Protein AF-A0A7X6SA81-F1 (afdb_monomer)

Solvent-accessible surface area (backbone atoms only — not comparable to full-atom values): 3159 Å² total; per-residue (Å²): 139,89,86,81,89,65,97,52,54,43,98,58,82,69,46,76,50,76,52,97,93,43,80,46,74,50,73,42,67,53,91,72,80,85,80,81,75,90,80,87,84,134

pLDDT: mean 92.81, std 5.32, range [77.94, 98.38]

Foldseek 3Di:
DDDDDDPFFDPDDWDWDQDPNDIDIDTDGHDDPDPDDDDDDD

Secondary structure (DSSP, 8-state):
------TTB-SS--EEEEETTEEEEE-PBP-----PPPPP--

Structure (mmCIF, N/CA/C/O backbone):
data_AF-A0A7X6SA81-F1
#
_entry.id   AF-A0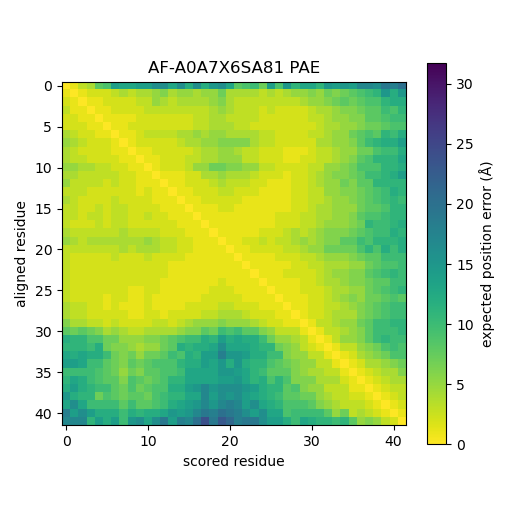A7X6SA81-F1
#
loop_
_atom_site.group_PDB
_atom_site.id
_atom_site.type_symbol
_atom_site.label_atom_id
_atom_site.label_alt_id
_atom_site.label_comp_id
_atom_site.label_asym_id
_atom_site.label_entity_id
_atom_site.label_seq_id
_atom_site.pdbx_PDB_ins_code
_atom_site.Cartn_x
_atom_site.Cartn_y
_atom_site.Cartn_z
_atom_site.occupancy
_atom_site.B_iso_or_equiv
_atom_site.auth_seq_id
_atom_site.auth_comp_id
_atom_site.auth_asym_id
_atom_site.auth_atom_id
_atom_site.pdbx_PDB_model_num
ATOM 1 N N . SER A 1 1 ? -9.434 -14.116 5.770 1.00 77.94 1 SER A N 1
ATOM 2 C CA . SER A 1 1 ? -8.336 -13.124 5.766 1.00 77.94 1 SER A CA 1
ATOM 3 C C . SER A 1 1 ? -8.290 -12.443 4.403 1.00 77.94 1 SER A C 1
ATOM 5 O O . SER A 1 1 ? -8.744 -13.041 3.434 1.00 77.94 1 SER A O 1
ATOM 7 N N . ARG A 1 2 ? -7.806 -11.195 4.314 1.00 92.12 2 ARG A N 1
ATOM 8 C CA . ARG A 1 2 ? -7.609 -10.478 3.040 1.00 92.12 2 ARG A CA 1
ATOM 9 C C . ARG A 1 2 ? -6.158 -10.013 2.961 1.00 92.12 2 ARG A C 1
ATOM 11 O O . ARG A 1 2 ? -5.673 -9.404 3.909 1.00 92.12 2 ARG A O 1
ATOM 18 N N . SER A 1 3 ? -5.499 -10.293 1.844 1.00 94.69 3 SER A N 1
ATOM 19 C CA . SER A 1 3 ? -4.093 -9.958 1.610 1.00 94.69 3 SER A CA 1
ATOM 20 C C . SER A 1 3 ? -3.944 -9.335 0.226 1.00 94.69 3 SER A C 1
ATOM 22 O O . SER A 1 3 ? -4.674 -9.698 -0.696 1.00 94.69 3 SER A O 1
ATOM 24 N N . LEU A 1 4 ? -3.019 -8.389 0.094 1.00 94.06 4 LEU A N 1
ATOM 25 C CA . LEU A 1 4 ? -2.680 -7.723 -1.160 1.00 94.06 4 LEU A CA 1
ATOM 26 C C . LEU A 1 4 ? -1.165 -7.532 -1.201 1.00 94.06 4 LEU A C 1
ATOM 28 O O . LEU A 1 4 ? -0.584 -7.041 -0.235 1.00 94.06 4 LEU A O 1
ATOM 32 N N . TYR A 1 5 ? -0.542 -7.924 -2.308 1.00 95.19 5 TYR A N 1
ATOM 33 C CA . TYR A 1 5 ? 0.871 -7.671 -2.559 1.00 95.19 5 TYR A CA 1
ATOM 34 C C . TYR A 1 5 ? 1.037 -6.313 -3.248 1.00 9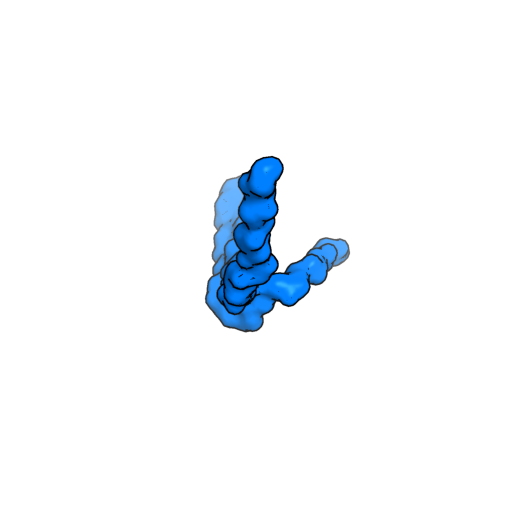5.19 5 TYR A C 1
ATOM 36 O O . TYR A 1 5 ? 0.318 -6.016 -4.201 1.00 95.19 5 TYR A O 1
ATOM 44 N N . LEU A 1 6 ? 1.971 -5.499 -2.756 1.00 94.62 6 LEU A N 1
ATOM 45 C CA . LEU A 1 6 ? 2.289 -4.171 -3.280 1.00 94.62 6 LEU A CA 1
ATOM 46 C C . LEU A 1 6 ? 3.787 -4.141 -3.608 1.00 94.62 6 LEU A C 1
ATOM 48 O O . LEU A 1 6 ? 4.610 -4.119 -2.695 1.00 94.62 6 LEU A O 1
ATOM 52 N N . ASP A 1 7 ? 4.136 -4.178 -4.896 1.00 93.75 7 ASP A N 1
ATOM 53 C CA . ASP A 1 7 ? 5.528 -4.270 -5.374 1.00 93.75 7 ASP A CA 1
ATOM 54 C C . ASP A 1 7 ? 6.355 -3.014 -5.060 1.00 93.75 7 ASP A C 1
ATOM 56 O O . ASP A 1 7 ? 7.579 -3.069 -4.969 1.00 93.75 7 ASP A O 1
ATOM 60 N N . ASP A 1 8 ? 5.682 -1.872 -4.930 1.00 93.25 8 ASP A N 1
ATOM 61 C CA . ASP A 1 8 ? 6.278 -0.554 -4.766 1.00 93.25 8 ASP A CA 1
ATOM 62 C C . ASP A 1 8 ? 6.033 0.056 -3.389 1.00 93.25 8 ASP A C 1
ATOM 64 O O . ASP A 1 8 ? 6.200 1.260 -3.226 1.00 93.25 8 ASP A O 1
ATOM 68 N N . ALA A 1 9 ? 5.634 -0.738 -2.398 1.00 95.06 9 ALA A N 1
ATOM 69 C CA . ALA A 1 9 ? 5.409 -0.245 -1.046 1.00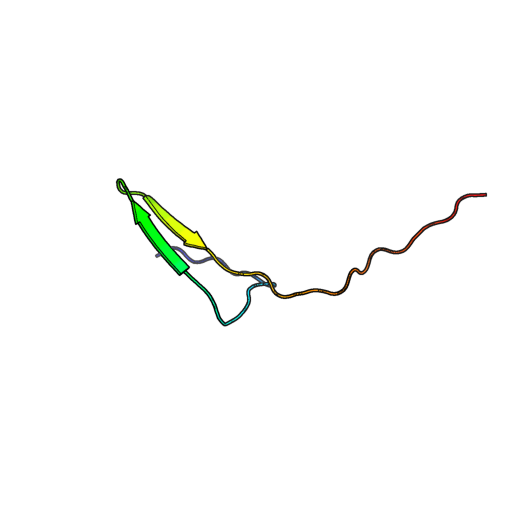 95.06 9 ALA A CA 1
ATOM 70 C C . ALA A 1 9 ? 6.727 -0.020 -0.292 1.00 95.06 9 ALA A C 1
ATOM 72 O O . ALA A 1 9 ? 7.601 -0.886 -0.263 1.00 95.06 9 ALA A O 1
ATOM 73 N N . LYS A 1 10 ? 6.826 1.118 0.401 1.00 95.50 10 LYS A N 1
ATOM 74 C CA . LYS A 1 10 ? 7.865 1.344 1.412 1.00 95.50 10 LYS A CA 1
ATOM 75 C C . LYS A 1 10 ? 7.639 0.424 2.607 1.00 95.50 10 LYS A C 1
ATOM 77 O O . LYS A 1 10 ? 6.511 0.251 3.065 1.00 95.50 10 LYS A O 1
ATOM 82 N N . SER A 1 11 ? 8.728 -0.087 3.178 1.00 91.75 11 SER A N 1
ATOM 83 C CA . SER A 1 11 ? 8.694 -0.910 4.398 1.00 91.75 11 SER A CA 1
ATOM 84 C C . SER A 1 11 ? 8.357 -0.118 5.670 1.00 91.75 11 SER A C 1
ATOM 86 O O . SER A 1 11 ? 8.072 -0.705 6.712 1.00 91.75 11 SER A O 1
ATOM 88 N N . THR A 1 12 ? 8.377 1.217 5.601 1.00 94.44 12 THR A N 1
ATOM 89 C CA . THR A 1 12 ? 8.152 2.123 6.735 1.00 94.44 12 THR A CA 1
ATOM 90 C C . THR A 1 12 ? 7.082 3.172 6.424 1.00 94.44 12 THR A C 1
ATOM 92 O O . THR A 1 12 ? 6.749 3.437 5.269 1.00 94.44 12 THR A O 1
ATOM 95 N N . GLY A 1 13 ? 6.527 3.793 7.471 1.00 94.88 13 GLY A N 1
ATOM 96 C CA . GLY A 1 13 ? 5.577 4.905 7.335 1.00 94.88 13 GLY A CA 1
ATOM 97 C C . GLY A 1 13 ? 4.129 4.504 7.033 1.00 94.88 13 GLY A C 1
ATOM 98 O O . GLY A 1 13 ? 3.319 5.375 6.717 1.00 94.88 13 GLY A O 1
ATOM 99 N N . ILE A 1 14 ? 3.793 3.217 7.148 1.00 96.44 14 ILE A N 1
ATOM 100 C CA . ILE A 1 14 ? 2.415 2.719 7.043 1.00 96.44 14 ILE A CA 1
ATOM 101 C C . ILE A 1 14 ? 1.567 3.321 8.174 1.00 96.44 14 ILE A C 1
ATOM 103 O O . ILE A 1 14 ? 1.984 3.335 9.334 1.00 96.44 14 ILE A O 1
ATOM 107 N N . LYS A 1 15 ? 0.368 3.808 7.842 1.00 97.62 15 LYS A N 1
ATOM 108 C CA . LYS A 1 15 ? -0.607 4.354 8.802 1.00 97.62 15 LYS A CA 1
ATOM 109 C C . LYS A 1 15 ? -1.972 3.711 8.595 1.00 97.62 15 LYS A C 1
ATOM 111 O O . LYS A 1 15 ? -2.340 3.401 7.465 1.00 97.62 15 LYS A O 1
ATOM 116 N N . ALA A 1 16 ? -2.742 3.561 9.667 1.00 97.62 16 ALA A N 1
ATOM 117 C CA . ALA A 1 16 ? -4.109 3.055 9.604 1.00 97.62 16 ALA A CA 1
ATOM 118 C C . ALA A 1 16 ? -5.053 3.919 10.449 1.00 97.62 16 ALA A C 1
ATOM 120 O O . ALA A 1 16 ? -4.660 4.424 11.501 1.00 97.62 16 ALA A O 1
ATOM 121 N N . LYS A 1 17 ? -6.294 4.081 9.986 1.00 98.19 17 LYS A N 1
ATOM 122 C CA . LYS A 1 17 ? -7.379 4.760 10.703 1.00 98.19 17 LYS A CA 1
ATOM 123 C C . LYS A 1 17 ? -8.674 3.973 10.516 1.00 98.19 17 LYS A C 1
ATOM 125 O O . LYS A 1 17 ? -9.009 3.615 9.391 1.00 98.19 17 LYS A O 1
ATOM 130 N N . LEU A 1 18 ? -9.397 3.723 11.604 1.00 98.19 18 LEU A N 1
ATOM 131 C CA . LEU A 1 18 ? -10.755 3.181 11.578 1.00 98.19 18 LEU A CA 1
ATOM 132 C C . LEU A 1 18 ? -11.727 4.310 11.915 1.00 98.19 18 LEU A C 1
ATOM 134 O O . LEU A 1 18 ? -11.630 4.908 12.984 1.00 98.19 18 LEU A O 1
ATOM 138 N N . GLU A 1 19 ? -12.643 4.612 11.004 1.00 98.38 19 GLU A N 1
ATOM 139 C CA . GLU A 1 19 ? -13.618 5.689 11.173 1.00 98.38 19 GLU A CA 1
ATOM 140 C C . GLU A 1 19 ? -14.956 5.265 10.574 1.00 98.38 19 GLU A C 1
ATOM 142 O O . GLU A 1 19 ? -15.003 4.770 9.450 1.00 98.38 19 GLU A O 1
ATOM 147 N N . ASN A 1 20 ? -16.039 5.410 11.345 1.00 97.75 20 ASN A N 1
ATOM 148 C CA . ASN A 1 20 ? -17.406 5.066 10.930 1.00 97.75 20 ASN A CA 1
ATOM 149 C C . A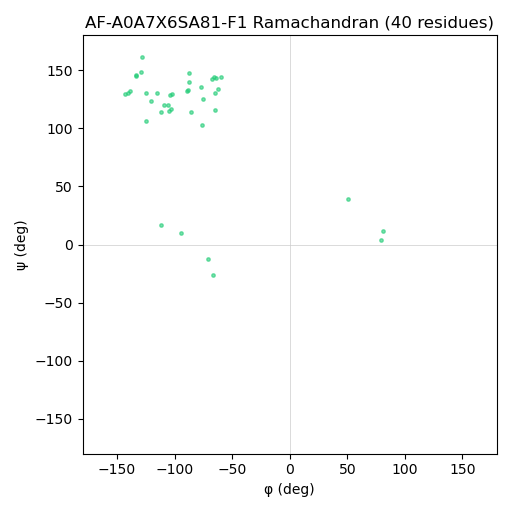SN A 1 20 ? -17.541 3.649 10.331 1.00 97.75 20 ASN A C 1
ATOM 151 O O . ASN A 1 20 ? -18.247 3.438 9.350 1.00 97.75 20 ASN A O 1
ATOM 155 N N . GLY A 1 21 ? -16.829 2.674 10.906 1.00 98.00 21 GLY A N 1
ATOM 156 C CA . GLY A 1 21 ? -16.838 1.283 10.437 1.00 98.00 21 GLY A CA 1
ATOM 157 C C . GLY A 1 21 ? -15.968 1.006 9.204 1.00 98.00 21 GLY A C 1
ATOM 158 O O . GLY A 1 21 ? -15.945 -0.127 8.729 1.00 98.00 21 GLY A O 1
ATOM 159 N N . VAL A 1 22 ? -15.217 1.993 8.703 1.00 97.69 22 VAL A N 1
ATOM 160 C CA . VAL A 1 22 ? -14.324 1.847 7.546 1.00 97.69 22 VAL A CA 1
ATOM 161 C C . VAL A 1 22 ? -12.863 1.902 7.982 1.00 97.69 22 VAL A C 1
ATOM 163 O O . VAL A 1 22 ? -12.391 2.902 8.525 1.00 97.69 22 VAL A O 1
ATOM 166 N N . LEU A 1 23 ? -12.125 0.821 7.719 1.00 97.31 23 LEU A N 1
ATOM 167 C CA . LEU A 1 23 ? -10.679 0.762 7.923 1.00 97.31 23 LEU A CA 1
ATOM 168 C C . LEU A 1 23 ? -9.958 1.319 6.690 1.00 97.31 23 LEU A C 1
ATOM 170 O O . LEU A 1 23 ? -9.995 0.720 5.616 1.00 97.31 23 LEU A 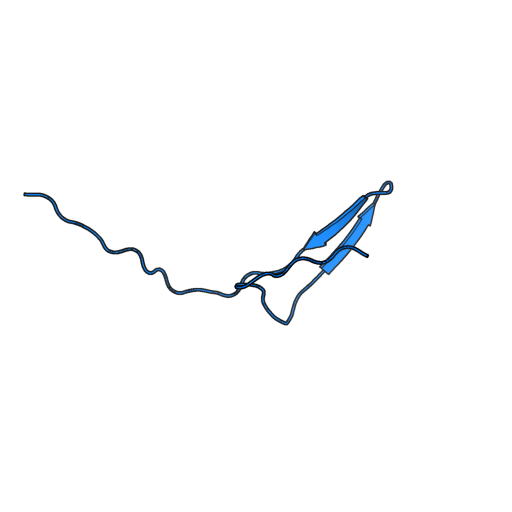O 1
ATOM 174 N N . SER A 1 24 ? -9.267 2.439 6.866 1.00 97.44 24 SER A N 1
ATOM 175 C CA . SER A 1 24 ? -8.401 3.054 5.860 1.00 97.44 24 SER A CA 1
ATOM 176 C C . SER A 1 24 ? -6.937 2.785 6.193 1.00 97.44 24 SER A C 1
ATOM 178 O O . SER A 1 24 ? -6.492 3.055 7.309 1.00 97.44 24 SER A O 1
ATOM 180 N N . ILE A 1 25 ? -6.177 2.277 5.222 1.00 96.56 25 ILE A N 1
ATOM 181 C CA . ILE A 1 25 ? -4.744 1.987 5.354 1.00 96.56 25 ILE A CA 1
ATOM 182 C C . ILE A 1 25 ? -4.002 2.814 4.306 1.00 96.56 25 ILE A C 1
ATOM 184 O O . ILE A 1 25 ? -4.289 2.718 3.115 1.00 96.56 25 ILE A O 1
ATOM 188 N N . ILE A 1 26 ? -3.051 3.628 4.754 1.00 96.81 26 ILE A N 1
ATOM 189 C CA . ILE A 1 26 ? -2.205 4.468 3.907 1.00 96.81 26 ILE A CA 1
ATOM 190 C C . ILE A 1 26 ? -0.826 3.813 3.853 1.00 96.81 26 ILE A C 1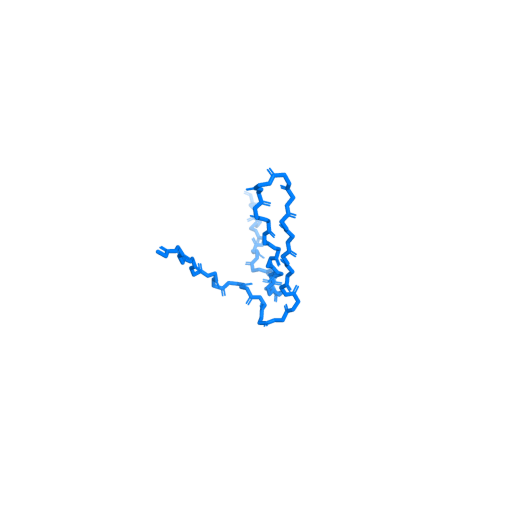
ATOM 192 O O . ILE A 1 26 ? -0.133 3.734 4.870 1.00 96.81 26 ILE A O 1
ATOM 196 N N . VAL A 1 27 ? -0.436 3.352 2.665 1.00 97.00 27 VAL A N 1
ATOM 197 C CA . VAL A 1 27 ? 0.861 2.715 2.404 1.00 97.00 27 VAL A CA 1
ATOM 198 C C . VAL A 1 27 ? 1.687 3.640 1.506 1.00 97.00 27 VAL A C 1
ATOM 200 O O . VAL A 1 27 ? 1.291 3.878 0.363 1.00 97.00 27 VAL A O 1
ATOM 203 N N . PRO A 1 28 ? 2.807 4.205 1.993 1.00 97.12 28 PRO A N 1
ATOM 204 C CA . PRO A 1 28 ? 3.679 5.028 1.164 1.00 97.12 28 PRO A CA 1
ATOM 205 C C . PRO A 1 28 ? 4.334 4.210 0.046 1.00 97.12 28 PRO A C 1
ATOM 207 O O . PRO A 1 28 ? 4.730 3.066 0.258 1.00 97.12 28 PRO A O 1
ATOM 210 N N . LYS A 1 29 ? 4.504 4.823 -1.129 1.00 95.50 29 LYS A N 1
ATOM 211 C CA . LYS A 1 29 ? 5.226 4.225 -2.260 1.00 95.50 29 LYS A CA 1
ATOM 212 C C . LYS A 1 29 ? 6.725 4.508 -2.194 1.00 95.50 29 LYS A C 1
ATOM 214 O O . LYS A 1 29 ? 7.142 5.584 -1.750 1.00 95.50 29 LYS A O 1
ATOM 219 N N . GLU A 1 30 ? 7.527 3.571 -2.674 1.00 94.00 30 GLU A N 1
ATOM 220 C CA . GLU A 1 30 ? 8.949 3.744 -2.943 1.00 94.00 30 GLU A CA 1
ATOM 221 C C . GLU A 1 30 ? 9.163 4.786 -4.039 1.00 94.00 30 GLU A C 1
ATOM 223 O O . GLU A 1 30 ? 8.396 4.884 -5.000 1.00 94.00 30 GLU A O 1
ATOM 228 N N . ASN A 1 31 ? 10.220 5.585 -3.896 1.00 87.25 31 ASN A N 1
ATOM 229 C CA . ASN A 1 31 ? 10.580 6.546 -4.932 1.00 87.25 31 ASN A CA 1
ATOM 230 C C . ASN A 1 31 ? 11.254 5.787 -6.077 1.00 87.25 31 ASN A C 1
ATOM 232 O O . ASN A 1 31 ? 12.421 5.415 -5.979 1.00 87.25 31 ASN A O 1
ATOM 236 N N . LYS A 1 32 ? 10.519 5.555 -7.166 1.00 84.00 32 LYS A N 1
ATOM 237 C CA . LYS A 1 32 ? 11.076 4.982 -8.393 1.00 84.00 32 LYS A CA 1
ATOM 238 C C . LYS A 1 32 ? 11.575 6.123 -9.295 1.00 84.00 32 LYS A C 1
ATOM 240 O O . LYS A 1 32 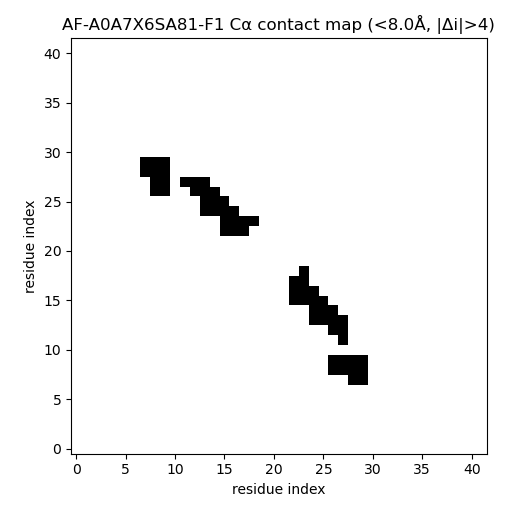? 10.831 7.085 -9.499 1.00 84.00 32 LYS A O 1
ATOM 245 N N . PRO A 1 33 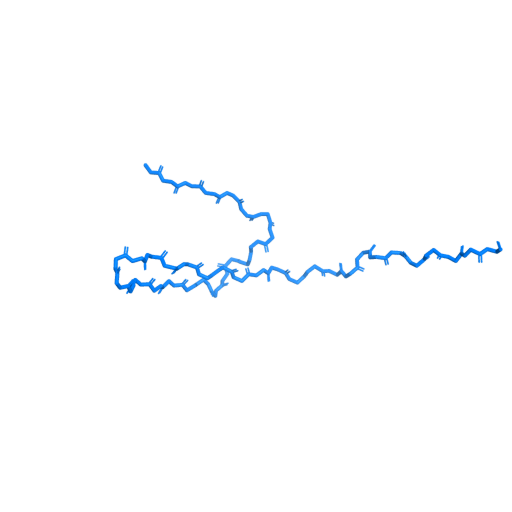? 12.804 6.050 -9.840 1.00 84.06 33 PRO A N 1
ATOM 246 C CA . PRO A 1 33 ? 13.271 7.040 -10.805 1.00 84.06 33 PRO A CA 1
ATOM 247 C C . PRO A 1 33 ? 12.351 7.042 -12.029 1.00 84.06 33 PRO A C 1
ATOM 249 O O . PRO A 1 33 ? 11.852 5.990 -12.440 1.00 84.06 33 PRO A O 1
ATOM 252 N N . ASN A 1 34 ? 12.119 8.221 -12.607 1.00 83.56 34 ASN A N 1
ATOM 253 C CA . ASN A 1 34 ? 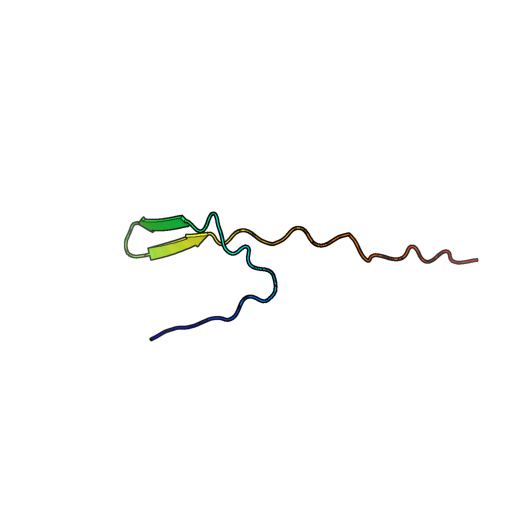11.305 8.339 -13.809 1.00 83.56 34 ASN A CA 1
ATOM 254 C C . ASN A 1 34 ? 12.014 7.621 -14.968 1.00 83.56 34 ASN A C 1
ATOM 256 O O . ASN A 1 34 ? 13.105 8.017 -15.368 1.00 83.56 34 ASN A O 1
ATOM 260 N N . LYS A 1 35 ? 11.394 6.556 -15.484 1.00 85.44 35 LYS A N 1
ATOM 261 C CA . LYS A 1 35 ? 11.900 5.776 -16.626 1.00 85.44 35 LYS A CA 1
ATOM 262 C C . LYS A 1 35 ? 11.308 6.224 -17.964 1.00 85.44 35 LYS A C 1
ATOM 264 O O . LYS A 1 35 ? 11.457 5.519 -18.957 1.00 85.44 35 LYS A O 1
ATOM 269 N N . SER A 1 36 ? 10.596 7.349 -17.991 1.00 88.00 36 SER A N 1
ATOM 270 C CA . SER A 1 36 ? 10.025 7.877 -19.229 1.00 88.00 36 SER A CA 1
ATOM 271 C C . SER A 1 36 ? 11.144 8.269 -20.186 1.00 88.00 36 SER A C 1
ATOM 273 O O . SER A 1 36 ? 12.063 8.995 -19.811 1.00 88.00 36 SER A O 1
ATOM 275 N N . VAL A 1 37 ? 11.044 7.800 -21.425 1.00 88.62 37 VAL A N 1
ATOM 276 C CA . VAL A 1 37 ? 11.940 8.181 -22.517 1.00 88.62 37 VAL A CA 1
ATOM 277 C C . VAL A 1 37 ? 11.196 9.187 -23.386 1.00 88.62 37 VAL A C 1
ATOM 279 O O . VAL A 1 37 ? 10.045 8.954 -23.755 1.00 88.62 37 VAL A O 1
ATOM 282 N N . LYS A 1 38 ? 11.832 10.320 -23.686 1.00 90.69 38 LYS A N 1
ATOM 283 C CA . LYS A 1 38 ? 11.303 11.286 -24.651 1.00 90.69 38 LYS A CA 1
ATOM 284 C C . LYS A 1 38 ? 11.517 10.719 -26.052 1.00 90.69 38 LYS A C 1
ATOM 286 O O . LYS A 1 38 ? 12.639 10.354 -26.385 1.00 90.69 38 LYS A O 1
ATOM 291 N N . ILE A 1 39 ? 10.446 10.620 -26.834 1.00 90.81 39 ILE A N 1
ATOM 292 C CA . ILE A 1 39 ? 10.510 10.224 -28.242 1.00 90.81 39 ILE A CA 1
ATOM 293 C C . ILE A 1 39 ? 10.340 11.492 -29.070 1.00 90.81 39 ILE A C 1
ATOM 295 O O . ILE A 1 39 ? 9.304 12.150 -28.973 1.00 90.81 39 ILE A O 1
ATOM 299 N N . ASP A 1 40 ? 11.366 11.846 -29.835 1.00 90.25 40 ASP A N 1
ATOM 300 C CA . ASP A 1 40 ? 11.299 12.930 -30.811 1.00 90.25 40 ASP A CA 1
ATOM 301 C C . ASP A 1 40 ? 10.781 12.364 -32.149 1.00 90.25 40 ASP A C 1
ATOM 303 O O . ASP A 1 40 ? 11.121 11.240 -32.521 1.00 90.25 40 ASP A O 1
ATOM 307 N N . ILE A 1 41 ? 9.913 13.113 -32.836 1.00 87.19 41 ILE A N 1
ATOM 308 C CA . ILE A 1 41 ? 9.339 12.761 -34.147 1.00 87.19 41 ILE A CA 1
ATOM 309 C C . ILE A 1 41 ? 9.835 13.804 -35.161 1.00 87.19 41 ILE A C 1
ATOM 311 O O . ILE A 1 41 ? 9.729 14.998 -34.871 1.00 87.19 41 ILE A O 1
ATOM 315 N N . GLU A 1 42 ? 10.361 13.352 -36.305 1.00 79.44 42 GLU A N 1
ATOM 316 C CA . GLU A 1 42 ? 10.727 14.181 -37.474 1.00 79.44 42 GLU A CA 1
ATOM 317 C C . GLU A 1 42 ? 9.543 14.406 -38.423 1.00 79.44 42 GLU A C 1
ATOM 319 O O . GLU A 1 42 ? 8.757 13.451 -38.634 1.00 79.44 42 GLU A O 1
#

Mean predicted aligned error: 5.3 Å

Nearest PDB structures (foldseek):
  7zvw-assembly1_C  TM=4.799E-01  e=6.907E+00  Komagataella phaffii GS115
  7zjy-assembly1_A  TM=3.412E-01  e=6.048E+00  Pyricularia oryzae
  7lz5-assembly1_A  TM=3.208E-01  e=6.464E+00  Homo sapiens

Radius of gyration: 17.11 Å; Cα contacts (8 Å, |Δi|>4): 30; chains: 1; bounding box: 31×27×49 Å

Sequence (42 aa):
SRSLYLDDAKSTGIKAKLENGVLSIIVPKENKPNKSVKIDIE